Protein AF-A0A8X6Y9P8-F1 (afdb_monomer_lite)

Organism: NCBI:txid2747483

pLDDT: mean 74.17, std 16.03, range [41.81, 92.31]

Foldseek 3Di:
DVVVVVVVLVVLLVVLCVPDDPVCSVVSSVVSVVCQQQQQDPPPSDGVVCVVPVDHDDDCVVVVVVVVVVVVVVVVPPPD

Sequence (80 aa):
MVEQTIRTILPTITISMKDSGYKKRDLRIKQAKRNLNNIATKPRDETPFEMLHGYLPFKDSIFRKASNKEAYKCNATKEI

Secondary structure (DSSP, 8-state):
-HHHHHHHHHHHHHHHHTT--GGGHHHHHHHHHHHHHHSPBTTTTB-HHHHHHSSPPP-HHHHHHHHHHHHHHHHTTS--

Structure (mmCIF, N/CA/C/O backbone):
data_AF-A0A8X6Y9P8-F1
#
_entry.id   AF-A0A8X6Y9P8-F1
#
loop_
_atom_site.group_PDB
_atom_site.id
_atom_site.type_symbol
_atom_site.label_atom_id
_atom_site.label_alt_id
_atom_site.label_comp_id
_atom_site.label_asym_id
_atom_site.label_entity_id
_atom_site.label_seq_id
_atom_site.pdbx_PDB_ins_code
_atom_site.Cartn_x
_atom_site.Cartn_y
_atom_site.Cartn_z
_atom_site.occupancy
_atom_site.B_iso_or_equiv
_atom_site.auth_seq_id
_atom_site.auth_comp_id
_atom_site.auth_asym_id
_atom_site.auth_atom_id
_atom_site.pdbx_PDB_model_num
ATOM 1 N N . MET A 1 1 ? 10.469 -13.176 1.078 1.00 81.88 1 MET A N 1
ATOM 2 C CA . MET A 1 1 ? 9.740 -12.073 0.399 1.00 81.88 1 MET A CA 1
ATOM 3 C C . MET A 1 1 ? 8.669 -11.439 1.279 1.00 81.88 1 MET A C 1
ATOM 5 O O . MET A 1 1 ? 8.717 -10.230 1.451 1.00 81.88 1 MET A O 1
ATOM 9 N N . VAL A 1 2 ? 7.757 -12.215 1.878 1.00 88.31 2 VAL A N 1
ATOM 10 C CA . VAL A 1 2 ? 6.679 -11.683 2.740 1.00 88.31 2 VAL A CA 1
ATOM 11 C C . VAL A 1 2 ? 7.212 -10.858 3.918 1.00 88.31 2 VAL A C 1
ATOM 13 O O . VAL A 1 2 ? 6.701 -9.779 4.191 1.00 88.31 2 VAL A O 1
ATOM 16 N N . GLU A 1 3 ? 8.287 -11.304 4.568 1.00 92.31 3 GLU A N 1
ATOM 17 C CA . GLU A 1 3 ? 8.904 -10.565 5.679 1.00 92.31 3 GLU A CA 1
ATOM 18 C C . GLU A 1 3 ? 9.380 -9.163 5.281 1.00 92.31 3 GLU A C 1
ATOM 20 O O . GLU A 1 3 ? 9.175 -8.207 6.026 1.00 92.31 3 GLU A O 1
ATOM 25 N N . GLN A 1 4 ? 9.966 -9.015 4.088 1.00 87.50 4 GLN A N 1
ATOM 26 C CA . GLN A 1 4 ? 10.391 -7.712 3.572 1.00 87.50 4 GLN A CA 1
ATOM 27 C C . GLN A 1 4 ? 9.179 -6.809 3.329 1.00 87.50 4 GLN A C 1
ATOM 29 O O . GLN A 1 4 ? 9.183 -5.644 3.716 1.00 87.50 4 GLN A O 1
ATOM 34 N N . THR A 1 5 ? 8.111 -7.363 2.754 1.00 86.75 5 THR A N 1
ATOM 35 C CA . THR A 1 5 ? 6.846 -6.651 2.559 1.00 86.75 5 THR A CA 1
ATOM 36 C C . THR A 1 5 ? 6.256 -6.188 3.892 1.00 86.75 5 THR A C 1
ATOM 38 O O . THR A 1 5 ? 5.841 -5.038 4.008 1.00 86.75 5 THR A O 1
ATOM 41 N N . ILE A 1 6 ? 6.277 -7.035 4.924 1.00 90.56 6 ILE A N 1
ATOM 42 C CA . ILE A 1 6 ? 5.810 -6.683 6.272 1.00 90.56 6 ILE A CA 1
ATOM 43 C C . ILE A 1 6 ? 6.656 -5.545 6.864 1.00 90.56 6 ILE A C 1
ATOM 45 O O . ILE A 1 6 ? 6.092 -4.579 7.385 1.00 90.56 6 ILE A O 1
ATOM 49 N N . ARG A 1 7 ? 7.989 -5.604 6.723 1.00 90.88 7 ARG A N 1
ATOM 50 C CA . ARG A 1 7 ? 8.908 -4.535 7.163 1.00 90.88 7 ARG A CA 1
ATOM 51 C C . ARG A 1 7 ? 8.644 -3.199 6.467 1.00 90.88 7 ARG A C 1
ATOM 53 O O . ARG A 1 7 ? 8.903 -2.164 7.067 1.00 90.88 7 ARG A O 1
ATOM 60 N N . THR A 1 8 ? 8.116 -3.201 5.243 1.00 87.00 8 THR A N 1
ATOM 61 C CA . THR A 1 8 ? 7.731 -1.976 4.525 1.00 87.00 8 THR A CA 1
ATOM 62 C C . THR A 1 8 ? 6.324 -1.497 4.896 1.00 87.00 8 THR A C 1
ATOM 64 O O . THR A 1 8 ? 6.130 -0.308 5.133 1.00 87.00 8 THR A O 1
ATOM 67 N N . ILE A 1 9 ? 5.340 -2.399 4.994 1.00 89.19 9 ILE A N 1
ATOM 68 C CA . ILE A 1 9 ? 3.935 -2.045 5.255 1.00 89.19 9 ILE A CA 1
ATOM 69 C C . ILE A 1 9 ? 3.747 -1.453 6.655 1.00 89.19 9 ILE A C 1
ATOM 71 O O . ILE A 1 9 ? 3.051 -0.444 6.800 1.00 89.19 9 ILE A O 1
ATOM 75 N N . LEU A 1 10 ? 4.343 -2.064 7.686 1.00 89.31 10 LEU A N 1
ATOM 76 C CA . LEU A 1 10 ? 4.108 -1.660 9.076 1.00 89.31 10 LEU A CA 1
ATOM 77 C C . LEU A 1 10 ? 4.514 -0.198 9.341 1.00 89.31 10 LEU A C 1
ATOM 79 O O . LEU A 1 10 ? 3.672 0.552 9.838 1.00 89.31 10 LEU A O 1
ATOM 83 N N . PRO A 1 11 ? 5.719 0.274 8.960 1.00 89.69 11 PRO A N 1
ATOM 84 C CA . PRO A 1 11 ? 6.082 1.681 9.105 1.00 89.69 11 PRO A CA 1
ATOM 85 C C . PRO A 1 11 ? 5.171 2.620 8.314 1.00 89.69 11 PRO A C 1
ATOM 87 O O . PRO A 1 11 ? 4.764 3.653 8.841 1.00 89.69 11 PRO A O 1
ATOM 90 N N . THR A 1 12 ? 4.806 2.273 7.074 1.00 86.69 12 THR A N 1
ATOM 91 C CA . THR A 1 12 ? 3.936 3.120 6.241 1.00 86.69 12 THR A 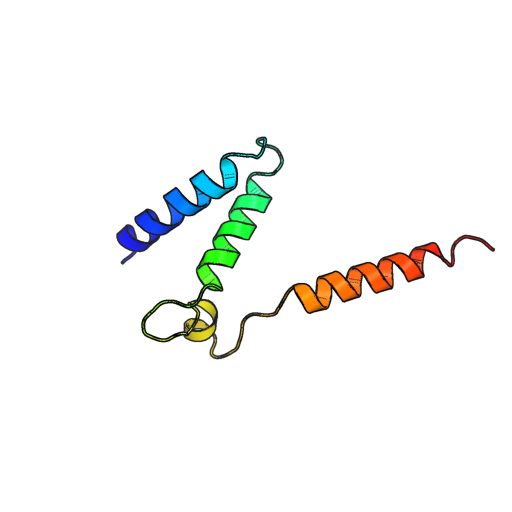CA 1
ATOM 92 C C . THR A 1 12 ? 2.557 3.308 6.873 1.00 86.69 12 THR A C 1
ATOM 94 O O . THR A 1 12 ? 2.043 4.428 6.903 1.00 86.69 12 THR A O 1
ATOM 97 N N . ILE A 1 13 ? 1.969 2.240 7.422 1.00 86.44 13 ILE A N 1
ATOM 98 C CA . ILE A 1 13 ? 0.691 2.321 8.138 1.00 86.44 13 ILE A CA 1
ATOM 99 C C . ILE A 1 13 ? 0.852 3.164 9.405 1.00 86.44 13 ILE A C 1
ATOM 101 O O . ILE A 1 13 ? 0.086 4.108 9.589 1.00 86.44 13 ILE A O 1
ATOM 105 N N . THR A 1 14 ? 1.868 2.892 10.227 1.00 86.56 14 THR A N 1
ATOM 106 C CA . THR A 1 14 ? 2.128 3.635 11.471 1.00 86.56 14 THR A CA 1
ATOM 107 C C . THR A 1 14 ? 2.294 5.135 11.220 1.00 86.56 14 THR A C 1
ATOM 109 O O . THR A 1 14 ? 1.665 5.943 11.900 1.00 86.56 14 THR A O 1
ATOM 112 N N . ILE A 1 15 ? 3.056 5.526 10.191 1.00 85.44 15 ILE A N 1
ATOM 113 C CA . ILE A 1 15 ? 3.218 6.931 9.785 1.00 85.44 15 ILE A CA 1
ATOM 114 C C . ILE A 1 15 ? 1.878 7.524 9.336 1.00 85.44 15 ILE A C 1
ATOM 116 O O . ILE A 1 15 ? 1.507 8.610 9.772 1.00 85.44 15 ILE A O 1
ATOM 120 N N . SER A 1 16 ? 1.110 6.803 8.511 1.00 79.31 16 SER A N 1
ATOM 121 C CA . SER A 1 16 ? -0.191 7.281 8.014 1.00 79.31 16 SER A CA 1
ATOM 122 C C . SER A 1 16 ? -1.249 7.473 9.110 1.00 79.31 16 SER A C 1
ATOM 124 O O . SER A 1 16 ? -2.229 8.193 8.903 1.00 79.31 16 SER A O 1
ATOM 126 N N . MET A 1 17 ? -1.053 6.821 10.259 1.00 81.69 17 MET A N 1
ATOM 127 C CA . MET A 1 17 ? -1.952 6.843 11.409 1.00 81.69 17 MET A CA 1
ATOM 128 C C . MET A 1 17 ? -1.548 7.859 12.486 1.00 81.69 17 MET A C 1
ATOM 130 O O . MET A 1 17 ? -2.366 8.129 13.363 1.00 81.69 17 MET A O 1
ATOM 134 N N . LYS A 1 18 ? -0.345 8.449 12.410 1.00 79.62 18 LYS A N 1
ATOM 135 C CA . LYS A 1 18 ? 0.218 9.335 13.446 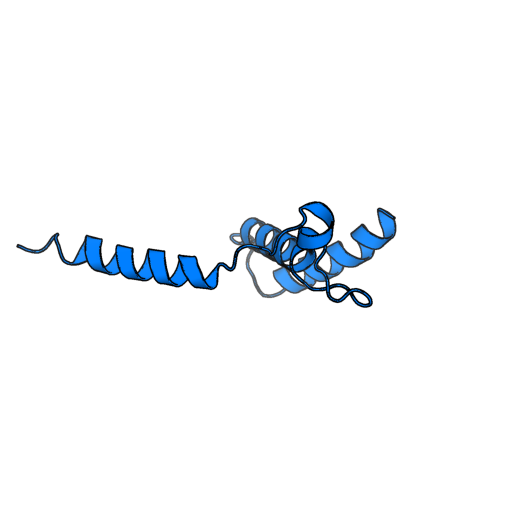1.00 79.62 18 LYS A CA 1
ATOM 136 C C . LYS A 1 18 ? -0.657 10.562 1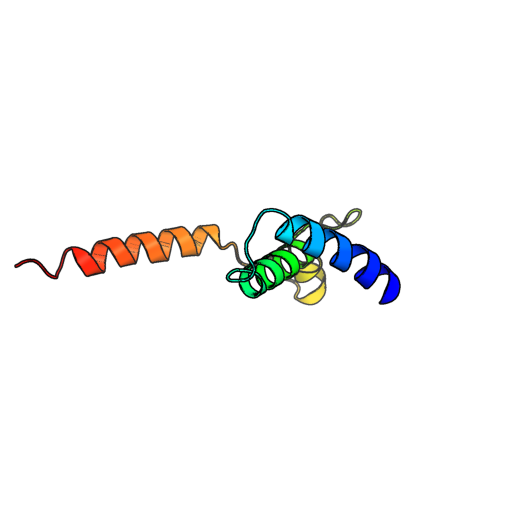3.756 1.00 79.62 18 LYS A C 1
ATOM 138 O O . LYS A 1 18 ? -0.763 10.941 14.915 1.00 79.62 18 LYS A O 1
ATOM 143 N N . ASP A 1 19 ? -1.350 11.104 12.751 1.00 70.75 19 ASP A N 1
ATOM 144 C CA . ASP A 1 19 ? -2.127 12.354 12.860 1.00 70.75 19 ASP A CA 1
ATOM 145 C C . ASP A 1 19 ? -3.656 12.158 12.789 1.00 70.75 19 ASP A C 1
ATOM 147 O O . ASP A 1 19 ? -4.405 13.109 12.560 1.00 70.75 19 ASP A O 1
ATOM 151 N N . SER A 1 20 ? -4.170 10.927 12.905 1.00 63.25 20 SER A N 1
ATOM 152 C CA . SER A 1 20 ? -5.608 10.670 12.727 1.00 63.25 20 SER A CA 1
ATOM 153 C C . SER A 1 20 ? -6.228 9.870 13.861 1.00 63.25 20 SER A C 1
ATOM 155 O O . SER A 1 20 ? -5.751 8.792 14.195 1.00 63.25 20 SER A O 1
ATOM 157 N N . GLY A 1 21 ? -7.365 10.349 14.375 1.00 67.62 21 GLY A N 1
ATOM 158 C CA . GLY A 1 21 ? -8.199 9.581 15.299 1.00 67.62 21 GLY A CA 1
ATOM 159 C C . GLY A 1 21 ? -8.719 8.276 14.680 1.00 67.62 21 GLY A C 1
ATOM 160 O O . GLY A 1 21 ? -8.867 8.156 13.458 1.00 67.62 21 GLY A O 1
ATOM 161 N N . TYR A 1 22 ? -9.054 7.311 15.542 1.00 66.25 22 TYR A N 1
ATOM 162 C CA . TYR A 1 22 ? -9.452 5.942 15.179 1.00 66.25 22 TYR A CA 1
ATOM 163 C C . TYR A 1 22 ? -10.528 5.848 14.079 1.00 66.25 22 TYR A C 1
ATOM 165 O O . TYR A 1 22 ? -10.495 4.929 13.265 1.00 66.25 22 TYR A O 1
ATOM 173 N N . LYS A 1 23 ? -11.429 6.837 13.981 1.00 73.88 23 LYS A N 1
ATOM 174 C CA . LYS A 1 23 ? -12.545 6.883 13.014 1.00 73.88 23 LYS A CA 1
ATOM 175 C C . LYS A 1 23 ? -12.115 6.854 11.537 1.00 73.88 23 LYS A C 1
ATOM 177 O O . LYS A 1 23 ? -12.923 6.510 10.682 1.00 73.88 23 LYS A O 1
ATOM 182 N N . LYS A 1 24 ? -10.866 7.215 11.210 1.00 80.88 24 LYS A N 1
ATOM 183 C CA . LYS A 1 24 ? -10.344 7.214 9.825 1.00 80.88 24 LYS A CA 1
ATOM 184 C C . LYS A 1 24 ? -9.329 6.099 9.553 1.00 80.88 24 LYS A C 1
ATOM 186 O O . LYS A 1 24 ? -8.692 6.114 8.499 1.00 80.88 24 LYS A O 1
ATOM 191 N N . ARG A 1 25 ? -9.178 5.133 10.467 1.00 81.62 25 ARG A N 1
ATOM 192 C CA . ARG A 1 25 ? -8.170 4.065 10.374 1.00 81.62 25 ARG A CA 1
ATOM 193 C C . ARG A 1 25 ? -8.278 3.269 9.074 1.00 81.62 25 ARG A C 1
ATOM 195 O O . ARG A 1 25 ? -7.298 3.180 8.341 1.00 81.62 25 ARG A O 1
ATOM 202 N N . ASP A 1 26 ? -9.467 2.779 8.738 1.00 84.31 26 ASP A N 1
ATOM 203 C CA . ASP A 1 26 ? -9.665 1.958 7.535 1.00 84.31 26 ASP A CA 1
ATOM 204 C C . ASP A 1 26 ? -9.392 2.736 6.247 1.00 84.31 26 ASP A C 1
ATOM 206 O O . ASP A 1 26 ? -8.798 2.214 5.303 1.00 84.31 26 ASP A O 1
ATOM 210 N N . LEU A 1 27 ? -9.773 4.017 6.218 1.00 84.25 27 LEU A N 1
ATOM 211 C CA . LEU A 1 27 ? -9.486 4.901 5.092 1.00 84.25 27 LEU A CA 1
ATOM 212 C C . LEU A 1 27 ? -7.974 5.104 4.920 1.00 84.25 27 LEU A C 1
ATOM 214 O O . LEU A 1 27 ? -7.473 5.073 3.797 1.00 84.25 27 LEU A O 1
ATOM 218 N N . ARG A 1 28 ? -7.232 5.269 6.022 1.00 84.25 28 ARG A N 1
ATOM 219 C CA . ARG A 1 28 ? -5.769 5.406 5.997 1.00 84.25 28 ARG A CA 1
ATOM 220 C C . ARG A 1 28 ? -5.079 4.121 5.560 1.00 84.25 28 ARG A C 1
ATOM 222 O O . ARG A 1 28 ? -4.171 4.195 4.742 1.00 84.25 28 ARG A O 1
ATOM 229 N N . ILE A 1 29 ? -5.548 2.959 6.015 1.00 86.94 29 ILE A N 1
ATOM 230 C CA . ILE A 1 29 ? -5.022 1.662 5.569 1.00 86.94 29 ILE A CA 1
ATOM 231 C C . ILE A 1 29 ? -5.259 1.480 4.065 1.00 86.94 29 ILE A C 1
ATOM 233 O O . ILE A 1 29 ? -4.331 1.119 3.340 1.00 86.94 29 ILE A O 1
ATOM 237 N N . LYS A 1 30 ? -6.463 1.799 3.564 1.00 86.44 30 LYS A N 1
ATOM 238 C CA . LYS A 1 30 ? -6.757 1.785 2.119 1.00 86.44 30 LYS A CA 1
ATOM 239 C C . LYS A 1 30 ? -5.828 2.723 1.344 1.00 86.44 30 LYS A C 1
ATOM 241 O O . LYS A 1 30 ? -5.291 2.322 0.312 1.00 86.44 30 LYS A O 1
ATOM 246 N N . GLN A 1 31 ? -5.591 3.932 1.855 1.00 85.38 31 GLN A N 1
ATOM 247 C CA . GLN A 1 31 ? -4.675 4.888 1.233 1.00 85.38 31 GLN A CA 1
ATOM 248 C C . GLN A 1 31 ? -3.224 4.388 1.238 1.00 85.38 31 GLN A C 1
ATOM 250 O O . GLN A 1 31 ? -2.550 4.478 0.217 1.00 85.38 31 GLN A O 1
ATOM 255 N N . ALA A 1 32 ? -2.746 3.835 2.353 1.00 86.12 32 ALA A N 1
ATOM 256 C CA . ALA A 1 32 ? -1.395 3.297 2.477 1.00 86.12 32 ALA A CA 1
ATOM 257 C C . ALA A 1 32 ? -1.172 2.119 1.518 1.00 86.12 32 ALA A C 1
ATOM 259 O O . ALA A 1 32 ? -0.192 2.119 0.776 1.00 86.12 32 ALA A O 1
ATOM 260 N N . LYS A 1 33 ? -2.122 1.172 1.452 1.00 88.75 33 LYS A N 1
ATOM 261 C CA . LYS A 1 33 ? -2.105 0.065 0.480 1.00 88.75 33 LYS A CA 1
ATOM 262 C C . LYS A 1 33 ? -2.009 0.588 -0.951 1.00 88.75 33 LYS A C 1
ATOM 264 O O . LYS A 1 33 ? -1.200 0.106 -1.737 1.00 88.75 33 LYS A O 1
ATOM 269 N N . ARG A 1 34 ? -2.831 1.583 -1.289 1.00 86.88 34 ARG A N 1
ATOM 270 C CA . ARG A 1 34 ? -2.827 2.183 -2.622 1.00 86.88 34 ARG A CA 1
ATOM 271 C C . ARG A 1 34 ? -1.491 2.843 -2.947 1.00 86.88 34 ARG A C 1
ATOM 273 O O . ARG A 1 34 ? -0.969 2.636 -4.035 1.00 86.88 34 ARG A O 1
ATOM 280 N N . ASN A 1 35 ? -0.946 3.622 -2.017 1.00 86.81 35 ASN A N 1
ATOM 281 C CA . ASN A 1 35 ? 0.332 4.297 -2.207 1.00 86.81 35 ASN A CA 1
ATOM 282 C C . ASN A 1 35 ? 1.452 3.282 -2.457 1.00 86.81 35 ASN A C 1
ATOM 284 O O . ASN A 1 35 ? 2.195 3.437 -3.414 1.00 86.81 35 ASN A O 1
ATOM 288 N N . LEU A 1 36 ? 1.528 2.214 -1.660 1.00 88.81 36 LEU A N 1
ATOM 289 C CA . LEU A 1 36 ? 2.556 1.181 -1.821 1.00 88.81 36 LEU A CA 1
ATOM 290 C C . LEU A 1 36 ? 2.501 0.483 -3.186 1.00 88.81 36 LEU A C 1
ATOM 292 O O . LEU A 1 36 ? 3.545 0.161 -3.738 1.00 88.81 36 LEU A O 1
ATOM 296 N N . ASN A 1 37 ? 1.307 0.295 -3.751 1.00 88.75 37 ASN A N 1
ATOM 297 C CA . ASN A 1 37 ? 1.154 -0.343 -5.060 1.00 88.75 37 ASN A CA 1
ATOM 298 C C . ASN A 1 37 ? 1.370 0.610 -6.245 1.00 88.75 37 ASN A C 1
ATOM 300 O O . ASN A 1 37 ? 1.627 0.136 -7.346 1.00 88.75 37 ASN A O 1
ATOM 304 N N . ASN A 1 38 ? 1.270 1.925 -6.030 1.00 87.50 38 ASN A N 1
ATOM 305 C CA . ASN A 1 38 ? 1.342 2.942 -7.087 1.00 87.50 38 ASN A CA 1
ATOM 306 C C . ASN A 1 38 ? 2.618 3.797 -7.031 1.00 87.50 38 ASN A C 1
ATOM 308 O O . ASN A 1 38 ? 2.759 4.731 -7.817 1.00 87.50 38 ASN A O 1
ATOM 312 N N . ILE A 1 39 ? 3.519 3.542 -6.083 1.00 85.00 39 ILE A N 1
ATOM 313 C CA . ILE A 1 39 ? 4.832 4.186 -6.036 1.00 85.00 39 ILE A CA 1
ATOM 314 C C . ILE A 1 39 ? 5.797 3.344 -6.864 1.00 85.00 39 ILE A C 1
ATOM 316 O O . ILE A 1 39 ? 5.884 2.130 -6.681 1.00 85.00 39 ILE A O 1
ATOM 320 N N . ALA A 1 40 ? 6.510 4.002 -7.777 1.00 77.81 40 ALA A N 1
ATOM 321 C CA . ALA A 1 40 ? 7.515 3.354 -8.600 1.00 77.81 40 ALA A CA 1
ATOM 322 C C . ALA A 1 40 ? 8.618 2.775 -7.712 1.00 77.81 40 ALA A C 1
ATOM 324 O O . ALA A 1 40 ? 9.137 3.442 -6.809 1.00 77.81 40 ALA A O 1
ATOM 325 N N . THR A 1 41 ? 8.973 1.522 -7.971 1.00 76.81 41 THR A N 1
ATOM 326 C CA . THR A 1 41 ? 10.092 0.880 -7.287 1.00 76.81 41 THR A CA 1
ATOM 327 C C . THR A 1 41 ? 11.359 1.072 -8.107 1.00 76.81 41 THR A C 1
ATOM 329 O O . THR A 1 41 ? 11.432 0.700 -9.278 1.00 76.81 41 THR A O 1
ATOM 332 N N . LYS A 1 42 ? 12.399 1.641 -7.492 1.00 77.19 42 LYS A N 1
ATOM 333 C CA . LYS A 1 42 ? 13.742 1.601 -8.084 1.00 77.19 42 LYS A CA 1
ATOM 334 C C . LYS A 1 42 ? 14.217 0.144 -8.042 1.00 77.19 42 LYS A C 1
ATOM 336 O O . LYS A 1 42 ? 14.072 -0.474 -6.984 1.00 77.19 42 LYS A O 1
ATOM 341 N N . PRO A 1 43 ? 14.751 -0.432 -9.136 1.00 72.62 43 PRO A N 1
ATOM 342 C CA . PRO A 1 43 ? 15.400 0.232 -10.276 1.00 72.62 43 PRO A CA 1
ATOM 343 C C . PRO A 1 43 ? 14.591 0.298 -11.585 1.00 72.62 43 PRO A C 1
ATOM 345 O O . PRO A 1 43 ? 15.122 0.783 -12.576 1.00 72.62 43 PRO A O 1
ATOM 348 N N . ARG A 1 44 ? 13.366 -0.237 -11.639 1.00 72.06 44 ARG A N 1
ATOM 349 C CA . ARG A 1 44 ? 12.636 -0.406 -12.911 1.00 72.06 44 ARG A CA 1
ATOM 350 C C . ARG A 1 44 ? 11.783 0.796 -13.312 1.00 72.06 44 ARG A C 1
ATOM 352 O O . ARG A 1 44 ? 11.224 0.776 -14.394 1.00 72.06 44 ARG A O 1
ATOM 359 N N . ASP A 1 45 ? 11.639 1.790 -12.435 1.00 79.94 45 ASP A N 1
ATOM 360 C CA . ASP A 1 45 ? 10.705 2.922 -12.578 1.00 79.94 45 ASP A CA 1
ATOM 361 C C . ASP A 1 45 ? 9.235 2.512 -12.828 1.00 79.94 45 ASP A C 1
ATOM 363 O O . ASP A 1 45 ? 8.372 3.356 -13.051 1.00 79.94 45 ASP A O 1
ATOM 367 N N . GLU A 1 46 ? 8.934 1.221 -12.676 1.00 83.19 46 GLU A N 1
ATOM 368 C CA . GLU A 1 46 ? 7.606 0.624 -12.719 1.00 83.19 46 GLU A CA 1
ATOM 369 C C . GLU A 1 46 ? 7.038 0.497 -11.301 1.00 83.19 46 GLU A C 1
ATOM 371 O O . GLU A 1 46 ? 7.737 0.217 -10.311 1.00 83.19 46 GLU A O 1
ATOM 376 N N . THR A 1 47 ? 5.732 0.697 -11.194 1.00 87.94 47 THR A N 1
ATOM 377 C CA . THR A 1 47 ? 4.970 0.461 -9.969 1.00 87.94 47 THR A CA 1
ATOM 378 C C . THR A 1 47 ? 4.643 -1.029 -9.815 1.00 87.94 47 THR A C 1
ATOM 380 O O . THR A 1 47 ? 4.462 -1.733 -10.812 1.00 87.94 47 THR A O 1
ATOM 383 N N . PRO A 1 48 ? 4.486 -1.546 -8.581 1.00 88.75 48 PRO A N 1
ATOM 384 C CA . PRO A 1 48 ? 4.007 -2.913 -8.372 1.00 88.75 48 PRO A CA 1
ATOM 385 C C . PRO A 1 48 ? 2.669 -3.203 -9.068 1.00 88.75 48 PRO A C 1
ATOM 387 O O . PRO A 1 48 ? 2.428 -4.331 -9.490 1.00 88.75 48 PRO A O 1
ATOM 390 N N . PHE A 1 49 ? 1.806 -2.190 -9.205 1.00 88.44 49 PHE A N 1
ATOM 391 C CA . PHE A 1 49 ? 0.562 -2.285 -9.962 1.00 88.44 49 PHE A CA 1
ATOM 392 C C . PHE A 1 49 ? 0.812 -2.528 -11.458 1.00 88.44 49 PHE A C 1
ATOM 394 O O . PHE A 1 49 ? 0.247 -3.462 -12.021 1.00 88.44 49 PHE A O 1
ATOM 401 N N . GLU A 1 50 ? 1.675 -1.730 -12.088 1.00 88.88 50 GLU A N 1
ATOM 402 C CA . GLU A 1 50 ? 2.041 -1.896 -13.503 1.00 88.88 50 GLU A CA 1
ATOM 403 C C . GLU A 1 50 ? 2.706 -3.242 -13.753 1.00 88.88 50 GLU A C 1
ATOM 405 O O . GLU A 1 50 ? 2.335 -3.938 -14.692 1.00 88.88 50 GLU A O 1
ATOM 410 N N . MET A 1 51 ? 3.622 -3.651 -12.875 1.00 87.38 51 MET A N 1
ATOM 411 C CA . MET A 1 51 ? 4.317 -4.930 -13.004 1.00 87.38 51 MET A CA 1
ATOM 412 C C . MET A 1 51 ? 3.355 -6.125 -12.918 1.00 87.38 51 MET A C 1
ATOM 414 O O . MET A 1 51 ? 3.585 -7.150 -13.553 1.00 87.38 51 MET A O 1
ATOM 418 N N . LEU A 1 52 ? 2.278 -6.009 -12.134 1.00 89.12 52 LEU A N 1
ATOM 419 C CA . LEU A 1 52 ? 1.287 -7.074 -11.978 1.00 89.12 52 LEU A CA 1
ATOM 420 C C . LEU A 1 52 ? 0.248 -7.094 -13.107 1.00 89.12 52 LEU A C 1
ATOM 422 O O . LEU A 1 52 ? -0.213 -8.165 -13.494 1.00 89.12 52 LEU A O 1
ATOM 426 N N . HIS A 1 53 ? -0.157 -5.922 -13.597 1.00 88.06 53 HIS A N 1
ATOM 427 C CA . HIS A 1 53 ? -1.316 -5.786 -14.480 1.00 88.06 53 HIS A CA 1
ATOM 428 C C . HIS A 1 53 ? -0.974 -5.413 -15.928 1.00 88.06 53 HIS A C 1
ATOM 430 O O . HIS A 1 53 ? -1.820 -5.567 -16.806 1.00 88.06 53 HIS A O 1
ATOM 436 N N . GLY A 1 54 ? 0.236 -4.921 -16.194 1.00 85.31 54 GLY A N 1
ATOM 437 C CA . GLY A 1 54 ? 0.689 -4.500 -17.522 1.00 85.31 54 GLY A CA 1
ATOM 438 C C . GLY A 1 54 ? 0.132 -3.153 -17.998 1.00 85.31 54 GLY A C 1
ATOM 439 O O . GLY A 1 54 ? 0.333 -2.791 -19.154 1.00 85.31 54 GLY A O 1
ATOM 440 N N . TYR A 1 55 ? -0.571 -2.401 -17.143 1.00 84.75 55 TYR A N 1
ATOM 441 C CA . TYR A 1 55 ? -1.094 -1.068 -17.461 1.00 84.75 55 TYR A CA 1
ATOM 442 C C . TYR A 1 55 ? -0.927 -0.083 -16.295 1.00 84.75 55 TYR A C 1
ATOM 444 O O . TYR A 1 55 ? -0.805 -0.478 -15.136 1.00 84.75 55 TYR A O 1
ATOM 452 N N . LEU A 1 56 ? -0.938 1.217 -16.613 1.00 81.31 56 LEU A N 1
ATOM 453 C CA . LEU A 1 56 ? -0.726 2.301 -15.646 1.00 81.31 56 LEU A CA 1
ATOM 454 C C . LEU A 1 56 ? -1.865 2.378 -14.609 1.00 81.31 56 LEU A C 1
ATOM 456 O O . LEU A 1 56 ? -3.041 2.258 -14.976 1.00 81.31 56 LEU A O 1
ATOM 460 N N . PRO A 1 57 ? -1.573 2.664 -13.326 1.00 74.12 57 PRO A N 1
ATOM 461 C CA . PRO A 1 57 ? -2.598 2.820 -12.312 1.00 74.12 57 PRO A CA 1
ATOM 462 C C . PRO A 1 57 ? -3.496 4.013 -12.632 1.00 74.12 57 PRO A C 1
ATOM 464 O O . PRO A 1 57 ? -3.058 5.108 -12.997 1.00 74.12 57 PRO A O 1
ATOM 467 N N . PHE A 1 58 ? -4.793 3.805 -12.443 1.00 71.31 58 PHE A N 1
ATOM 468 C CA . PHE A 1 58 ? -5.807 4.810 -12.718 1.00 71.31 58 PHE A CA 1
ATOM 469 C C . PHE A 1 58 ? -5.614 6.048 -11.818 1.00 71.31 58 PHE A C 1
ATOM 471 O O . PHE A 1 58 ? -5.586 5.949 -10.582 1.00 71.31 58 PHE A O 1
ATOM 478 N N . LYS A 1 59 ? -5.456 7.232 -12.429 1.00 67.00 59 LYS A N 1
ATOM 479 C CA . LYS A 1 59 ? -5.210 8.493 -11.710 1.00 67.00 59 LYS A CA 1
ATOM 480 C C . LYS A 1 59 ? -6.515 9.048 -11.127 1.00 67.00 59 LYS A C 1
ATOM 482 O O . LYS A 1 59 ? -7.342 9.607 -11.841 1.00 67.00 59 LYS A O 1
ATOM 487 N N . ASP A 1 60 ? -6.654 8.987 -9.803 1.00 58.84 60 ASP A N 1
ATOM 488 C CA . ASP A 1 60 ? -7.792 9.555 -9.052 1.00 58.84 60 ASP A CA 1
ATOM 489 C C . ASP A 1 60 ? -8.052 11.041 -9.308 1.00 58.84 60 ASP A C 1
ATOM 491 O O . ASP A 1 60 ? -9.174 11.517 -9.134 1.00 58.84 60 ASP A O 1
ATOM 495 N N . SER A 1 61 ? -7.029 11.800 -9.706 1.00 54.91 61 SER A N 1
ATOM 496 C CA . SER A 1 61 ? -7.163 13.226 -10.015 1.00 54.91 61 SER A CA 1
ATOM 497 C C . SER A 1 61 ? -8.139 13.496 -11.163 1.00 54.91 61 SER A C 1
ATOM 499 O O . SER A 1 61 ? -8.724 14.579 -11.217 1.00 54.91 61 SER A O 1
ATOM 501 N N . ILE A 1 62 ? -8.350 12.513 -12.043 1.00 54.88 62 ILE A N 1
ATOM 502 C CA . ILE A 1 62 ? -9.298 12.592 -13.155 1.00 54.88 62 ILE A CA 1
ATOM 503 C C . ILE A 1 62 ? -10.736 12.494 -12.620 1.00 54.88 62 ILE A C 1
ATOM 505 O O . ILE A 1 62 ? -11.574 13.333 -12.948 1.00 54.88 62 ILE A O 1
ATOM 509 N N . PHE A 1 63 ? -11.011 11.558 -11.706 1.00 50.22 63 PHE A N 1
ATOM 510 C CA . PHE A 1 63 ? -12.361 11.346 -11.169 1.00 50.22 63 PHE A CA 1
ATOM 511 C C . PHE A 1 63 ? -12.729 12.269 -10.012 1.00 50.22 63 PHE A C 1
ATOM 513 O O . PHE A 1 63 ? -13.880 12.675 -9.917 1.00 50.22 63 PHE A O 1
ATOM 520 N N . ARG A 1 64 ? -11.777 12.698 -9.176 1.00 48.97 64 ARG A N 1
ATOM 521 C CA . ARG A 1 64 ? -12.060 13.697 -8.130 1.00 48.97 64 ARG A CA 1
ATOM 52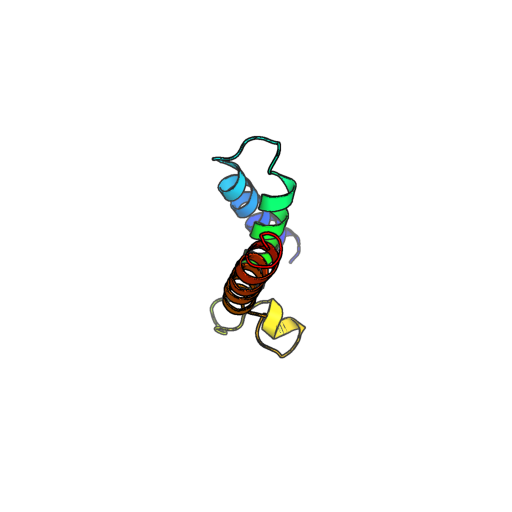2 C C . ARG A 1 64 ? -12.470 15.049 -8.731 1.00 48.97 64 ARG A C 1
ATOM 524 O O . ARG A 1 64 ? -13.273 15.765 -8.142 1.00 48.97 64 ARG A O 1
ATOM 531 N N . LYS A 1 65 ? -11.966 15.388 -9.927 1.00 48.16 65 LYS A N 1
ATOM 532 C CA . LYS A 1 65 ? -12.469 16.524 -10.719 1.00 48.16 65 LYS A CA 1
ATOM 533 C C . LYS A 1 65 ? -13.852 16.245 -11.317 1.00 48.16 65 LYS A C 1
ATOM 535 O O . LYS A 1 65 ? -14.677 17.155 -11.327 1.00 48.16 65 LYS A O 1
ATOM 540 N N . ALA A 1 66 ? -14.107 15.024 -11.790 1.00 47.88 66 ALA A N 1
ATOM 541 C CA . ALA A 1 66 ? -15.395 14.639 -12.367 1.00 47.88 66 ALA A CA 1
ATOM 542 C C . ALA A 1 66 ? -16.528 14.625 -11.324 1.00 47.88 66 ALA A C 1
ATOM 544 O O . ALA A 1 66 ? -17.540 15.282 -11.539 1.00 47.88 66 ALA A O 1
ATOM 545 N N . SER A 1 67 ? -16.334 13.997 -10.158 1.00 49.06 67 SER A N 1
ATOM 546 C CA . SER A 1 67 ? -17.364 13.939 -9.108 1.00 49.06 67 SER A CA 1
ATOM 547 C C . SER A 1 67 ? -17.664 15.315 -8.516 1.00 49.06 67 SER A C 1
ATOM 549 O O . SER A 1 67 ? -18.804 15.589 -8.163 1.00 49.06 67 SER A O 1
ATOM 551 N N . ASN A 1 68 ? -16.666 16.203 -8.430 1.00 47.78 68 ASN A N 1
ATOM 552 C CA . ASN A 1 68 ? -16.902 17.590 -8.041 1.00 47.78 68 ASN A CA 1
ATOM 553 C C . ASN A 1 68 ? -17.724 18.314 -9.117 1.00 47.78 68 ASN A C 1
ATOM 555 O O . ASN A 1 68 ? -18.732 18.924 -8.784 1.00 47.78 68 ASN A O 1
ATOM 559 N N . LYS A 1 69 ? -17.367 18.197 -10.407 1.00 48.91 69 LYS A N 1
ATOM 560 C CA . LYS A 1 69 ? -18.143 18.793 -11.514 1.00 48.91 69 LYS A CA 1
ATOM 561 C C . LYS A 1 69 ? -19.598 18.310 -11.562 1.00 48.91 69 LYS A C 1
ATOM 563 O O . LYS A 1 69 ? -20.476 19.116 -11.857 1.00 48.91 69 LYS A O 1
ATOM 568 N N . GLU A 1 70 ? -19.861 17.040 -11.266 1.00 51.19 70 GLU A N 1
ATOM 569 C CA . GLU A 1 70 ? -21.227 16.501 -11.227 1.00 51.19 70 GLU A CA 1
ATOM 570 C C . GLU A 1 70 ? -21.987 16.874 -9.946 1.00 51.19 70 GLU A C 1
ATOM 572 O O . GLU A 1 70 ? -23.172 17.198 -10.018 1.00 51.19 70 GLU A O 1
ATOM 577 N N . ALA A 1 71 ? -21.313 16.951 -8.793 1.00 51.84 71 AL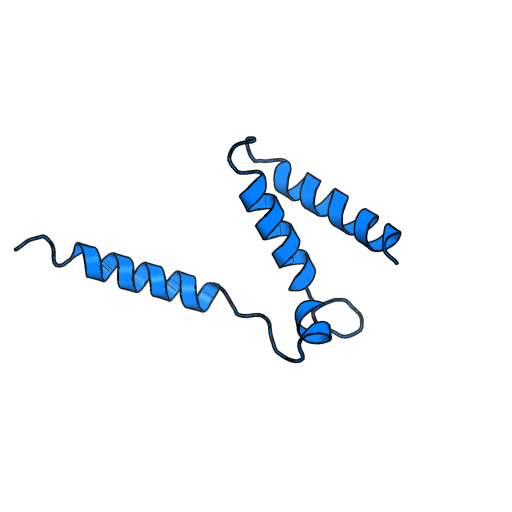A A N 1
ATOM 578 C CA . ALA A 1 71 ? -21.926 17.424 -7.550 1.00 51.84 71 ALA A CA 1
ATOM 579 C C . ALA A 1 71 ? -22.405 18.886 -7.647 1.00 51.84 71 ALA A C 1
ATOM 581 O O . ALA A 1 71 ? -23.458 19.218 -7.105 1.00 51.84 71 ALA A O 1
ATOM 582 N N . TYR A 1 72 ? -21.696 19.754 -8.382 1.00 50.22 72 TYR A N 1
ATOM 583 C CA . TYR A 1 72 ? -22.163 21.127 -8.632 1.00 50.22 72 TYR A CA 1
ATOM 584 C C . TYR A 1 72 ? -23.360 21.193 -9.597 1.00 50.22 72 TYR A C 1
ATOM 586 O O . TYR A 1 72 ? -24.169 22.110 -9.490 1.00 50.22 72 TYR A O 1
ATOM 594 N N . LYS A 1 73 ? -23.526 20.222 -10.507 1.00 47.28 73 LYS A N 1
ATOM 595 C CA . LYS A 1 73 ? -2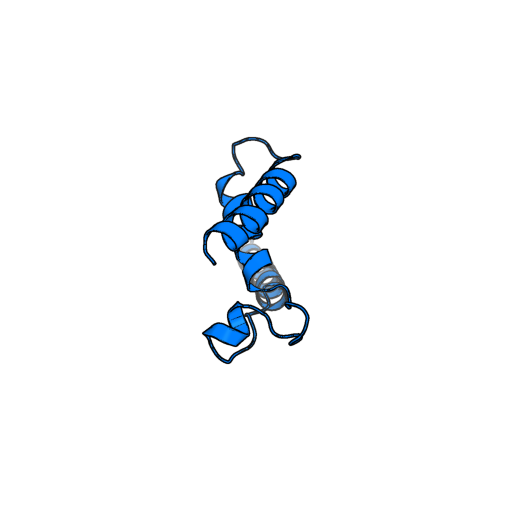4.690 20.160 -11.413 1.00 47.28 73 LYS A CA 1
ATOM 596 C C . LYS A 1 73 ? -25.960 19.649 -10.723 1.00 47.28 73 LYS A C 1
ATOM 598 O O . LYS A 1 73 ? -27.039 20.172 -10.989 1.00 47.28 73 LYS A O 1
ATOM 603 N N . CYS A 1 74 ? -25.844 18.681 -9.812 1.00 45.06 74 CYS A N 1
ATOM 604 C CA . CYS A 1 74 ? -26.994 18.127 -9.080 1.00 45.06 74 CYS A CA 1
ATOM 605 C C . CYS A 1 74 ? -27.601 19.074 -8.029 1.00 45.06 74 CYS A C 1
ATOM 607 O O . CYS A 1 74 ? -28.732 18.851 -7.602 1.00 45.06 74 CYS A O 1
ATOM 609 N N . ASN A 1 75 ? -26.879 20.121 -7.616 1.00 47.47 75 ASN A N 1
ATOM 610 C CA . ASN A 1 75 ? -27.392 21.122 -6.673 1.00 47.47 75 ASN A CA 1
ATOM 611 C C . ASN A 1 75 ? -27.970 22.368 -7.365 1.00 47.47 75 ASN A C 1
ATOM 613 O O . ASN A 1 75 ? -28.769 23.065 -6.759 1.00 47.47 75 ASN A O 1
ATOM 617 N N . ALA A 1 76 ? -27.621 22.630 -8.630 1.00 48.53 76 ALA A N 1
ATOM 618 C CA . ALA A 1 76 ? -28.125 23.783 -9.388 1.00 48.53 76 ALA A CA 1
ATOM 619 C C . ALA A 1 76 ? -29.516 23.560 -10.018 1.00 48.53 76 ALA A C 1
ATOM 621 O O . ALA A 1 76 ? -30.087 24.475 -10.596 1.00 48.53 76 ALA A O 1
ATOM 622 N N . THR A 1 77 ? -30.058 22.342 -9.941 1.00 47.84 77 THR A N 1
ATOM 623 C CA . THR A 1 77 ? -31.354 21.958 -10.536 1.00 47.84 77 THR A CA 1
ATOM 624 C C . THR A 1 77 ? -32.463 21.758 -9.500 1.00 47.84 77 THR A C 1
ATOM 626 O O . THR A 1 77 ? -33.551 21.319 -9.855 1.00 47.84 77 THR A O 1
ATOM 629 N N . LYS A 1 78 ? -32.205 22.073 -8.223 1.00 50.69 78 LYS A N 1
ATOM 630 C CA . LYS A 1 78 ? -33.179 21.942 -7.122 1.00 50.69 78 LYS A CA 1
ATOM 631 C C . LYS A 1 78 ? -33.766 23.270 -6.630 1.00 50.69 78 LYS A C 1
ATOM 633 O O . LYS A 1 78 ? -34.525 23.257 -5.669 1.00 50.69 78 LYS A O 1
ATOM 638 N N . GLU A 1 79 ? -33.443 24.384 -7.281 1.00 46.16 79 GLU A N 1
ATOM 639 C CA . GLU A 1 79 ? -34.020 25.702 -6.992 1.00 46.16 79 GLU A CA 1
ATOM 640 C C . GLU A 1 79 ? -34.602 26.321 -8.270 1.00 46.16 79 GLU A C 1
ATOM 642 O O . GLU A 1 79 ? -34.018 27.253 -8.814 1.00 46.16 79 GLU A O 1
ATOM 647 N N . ILE A 1 80 ? -35.721 25.775 -8.764 1.00 41.81 80 ILE A N 1
ATOM 648 C CA . ILE A 1 80 ? -36.793 26.507 -9.472 1.00 41.81 80 ILE A CA 1
ATOM 649 C C . ILE A 1 80 ? -38.118 25.842 -9.098 1.00 41.81 80 ILE A C 1
ATOM 651 O O . ILE A 1 80 ? -38.192 24.599 -9.235 1.00 41.81 80 ILE A O 1
#

Radius of gyration: 17.71 Å; chains: 1; bounding box: 52×39×33 Å